Protein AF-A0A945YWK8-F1 (afdb_monomer_lite)

Secondary structure (DSSP, 8-state):
----PBPSSEEEEEEEEE-TTS-EEEEEEEEE-HHHHHHHHHHH--TTS---EEEEE-SS--TT---EEEEE---PPP------

Sequence (84 aa):
MAEKKYVNGIWFTEKTINRNDGSSFTILKASIKSESFAVWLDENTNDRGYVNIDILKSRQANDKGNTHYATLNDYKPKTDNNPF

Radius of gyration: 17.26 Å; chains: 1; bounding box: 37×26×60 Å

pLDDT: mean 89.35, std 13.24, range [43.47, 97.88]

Foldseek 3Di:
DPDWAWQPFKFWAKDWDADPVRDIDIDIDMGGPPVSNVVSLVVQQDPVRDWDKDKAADPDADPVRGGITITTDPDDPPPPPPPD

Structure (mmCIF, N/CA/C/O backbone):
data_AF-A0A945YWK8-F1
#
_entry.id   AF-A0A945YWK8-F1
#
loop_
_atom_site.group_PDB
_atom_site.id
_atom_site.type_symbol
_atom_site.label_atom_id
_atom_site.label_alt_id
_atom_site.label_comp_id
_atom_site.label_asym_id
_atom_site.label_entity_id
_atom_site.label_seq_id
_atom_site.pdbx_PDB_ins_code
_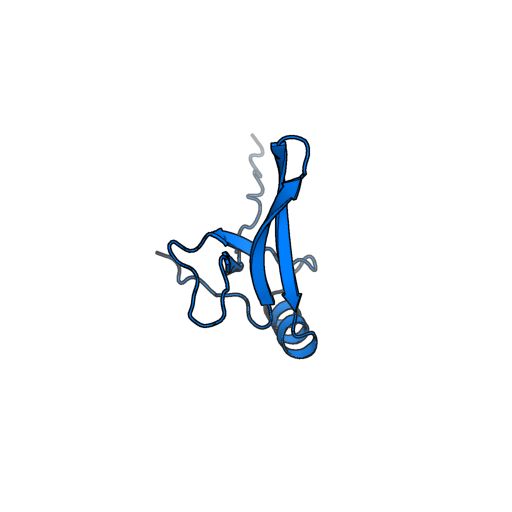atom_site.Cartn_x
_atom_site.Cartn_y
_atom_site.Cartn_z
_atom_site.occupancy
_atom_site.B_iso_or_equiv
_atom_site.auth_seq_id
_atom_site.auth_comp_id
_atom_site.auth_asym_id
_atom_site.auth_atom_id
_atom_site.pdbx_PDB_model_num
ATOM 1 N N . MET A 1 1 ? 2.802 -16.384 16.324 1.00 52.38 1 MET A N 1
ATOM 2 C CA . MET A 1 1 ? 2.982 -15.141 15.544 1.00 52.38 1 MET A CA 1
ATOM 3 C C . MET A 1 1 ? 1.627 -14.470 15.482 1.00 52.38 1 MET A C 1
ATOM 5 O O . MET A 1 1 ? 0.673 -15.183 15.208 1.00 52.38 1 MET A O 1
ATOM 9 N N . ALA A 1 2 ? 1.523 -13.182 15.816 1.00 62.97 2 ALA A N 1
ATOM 10 C CA . ALA A 1 2 ? 0.257 -12.464 15.675 1.00 62.97 2 ALA A CA 1
ATOM 11 C C . ALA A 1 2 ? -0.223 -12.554 14.217 1.00 62.97 2 ALA A C 1
ATOM 13 O O . ALA A 1 2 ? 0.591 -12.492 13.289 1.00 62.97 2 ALA A O 1
ATOM 14 N N . GLU A 1 3 ? -1.519 -12.782 14.030 1.00 79.00 3 GLU A N 1
ATOM 15 C CA . GLU A 1 3 ? -2.132 -12.875 12.711 1.00 79.00 3 GLU A CA 1
ATOM 16 C C . GLU A 1 3 ? -2.015 -11.519 12.006 1.00 79.00 3 GLU A C 1
ATOM 18 O O . GLU A 1 3 ? -2.385 -10.485 12.557 1.00 79.00 3 GLU A O 1
ATOM 23 N N . LYS A 1 4 ? -1.435 -11.501 10.802 1.00 84.06 4 LYS A N 1
ATOM 24 C CA . LYS A 1 4 ? -1.256 -10.256 10.051 1.00 84.06 4 LYS A CA 1
ATOM 25 C C . LYS A 1 4 ? -2.581 -9.857 9.415 1.00 84.06 4 LYS A C 1
ATOM 27 O O . LYS A 1 4 ? -3.034 -10.518 8.483 1.00 84.06 4 LYS A O 1
ATOM 32 N N . LYS A 1 5 ? -3.159 -8.739 9.855 1.00 92.31 5 LYS A N 1
ATOM 33 C CA . LYS A 1 5 ? -4.302 -8.124 9.173 1.00 92.31 5 LYS A CA 1
ATOM 34 C C . LYS A 1 5 ? -3.804 -7.349 7.955 1.00 92.31 5 LYS A C 1
ATOM 36 O O . LYS A 1 5 ? -3.018 -6.415 8.087 1.00 92.31 5 LYS A O 1
ATOM 41 N N . TYR A 1 6 ? -4.228 -7.747 6.760 1.00 93.88 6 TYR A N 1
ATOM 42 C CA . TYR A 1 6 ? -3.881 -7.047 5.521 1.00 93.88 6 TYR A CA 1
ATOM 43 C C . TYR A 1 6 ? -4.777 -5.825 5.308 1.00 93.88 6 TYR A C 1
ATOM 45 O O . TYR A 1 6 ? -5.946 -5.813 5.704 1.00 93.88 6 TYR A O 1
ATOM 53 N N . VAL A 1 7 ? -4.223 -4.799 4.663 1.00 94.56 7 VAL A N 1
ATOM 54 C CA . VAL A 1 7 ? -4.978 -3.601 4.284 1.00 94.56 7 VAL A CA 1
ATOM 55 C C . VAL A 1 7 ? -5.865 -3.914 3.080 1.00 94.56 7 VAL A C 1
ATOM 57 O O . VAL A 1 7 ? -5.398 -4.497 2.100 1.00 94.56 7 VAL A O 1
ATOM 60 N N . ASN A 1 8 ? -7.135 -3.509 3.131 1.00 93.31 8 ASN A N 1
ATOM 61 C CA . ASN A 1 8 ? -8.064 -3.650 2.010 1.00 93.31 8 ASN A CA 1
ATOM 62 C C . ASN A 1 8 ? -8.160 -2.350 1.195 1.00 93.31 8 ASN A C 1
ATOM 64 O O . ASN A 1 8 ? -8.043 -1.256 1.735 1.00 93.31 8 ASN A O 1
ATOM 68 N N . GLY A 1 9 ? -8.407 -2.459 -0.112 1.00 93.94 9 GLY A N 1
ATOM 69 C CA . GLY A 1 9 ? -8.660 -1.301 -0.974 1.00 93.94 9 GLY A CA 1
ATOM 70 C C . GLY A 1 9 ? -7.423 -0.506 -1.399 1.00 93.94 9 GLY A C 1
ATOM 71 O O . GLY A 1 9 ? -7.589 0.567 -1.972 1.00 93.94 9 GLY A O 1
ATOM 72 N N . ILE A 1 10 ? -6.206 -1.007 -1.170 1.00 96.44 10 ILE A N 1
ATOM 73 C CA . ILE A 1 10 ? -4.965 -0.375 -1.633 1.00 96.44 10 ILE A CA 1
ATOM 74 C C . ILE A 1 10 ? -4.060 -1.370 -2.363 1.00 96.44 10 ILE A C 1
ATOM 76 O O . ILE A 1 10 ? -3.935 -2.531 -1.975 1.00 96.44 10 ILE A O 1
ATOM 80 N N . TRP A 1 11 ? -3.413 -0.897 -3.424 1.00 96.62 11 TRP A N 1
ATOM 81 C CA . TRP A 1 11 ? -2.515 -1.674 -4.271 1.00 96.62 11 TRP A CA 1
ATOM 82 C C . TRP A 1 11 ? -1.271 -0.872 -4.606 1.00 96.62 11 TRP A C 1
ATOM 84 O O . TRP A 1 11 ? -1.354 0.328 -4.866 1.00 96.62 11 TRP A O 1
ATOM 94 N N . PHE A 1 12 ? -0.124 -1.544 -4.637 1.00 97.88 12 PHE A N 1
ATOM 95 C CA . PHE A 1 12 ? 1.165 -0.891 -4.802 1.00 97.88 12 PHE A CA 1
ATOM 96 C C . PHE A 1 12 ? 1.954 -1.474 -5.967 1.00 97.88 12 PHE A C 1
ATOM 98 O O . PHE A 1 12 ? 2.158 -2.685 -6.054 1.00 97.88 12 PHE A O 1
ATOM 105 N N . THR A 1 13 ? 2.456 -0.598 -6.833 1.00 97.44 13 THR A N 1
ATOM 106 C CA . THR A 1 13 ? 3.329 -0.964 -7.953 1.00 97.44 13 THR A CA 1
ATOM 107 C C . THR A 1 13 ? 4.581 -0.102 -7.936 1.00 97.44 13 THR A C 1
ATOM 109 O O . THR A 1 13 ? 4.519 1.119 -8.064 1.00 97.44 13 THR A O 1
ATOM 112 N N . GLU A 1 14 ? 5.732 -0.744 -7.806 1.00 97.06 14 GLU A N 1
ATOM 113 C CA . GLU A 1 14 ? 7.041 -0.105 -7.908 1.00 97.06 14 GLU A CA 1
ATOM 114 C C . GLU A 1 14 ? 7.466 -0.046 -9.374 1.00 97.06 14 GLU A C 1
ATOM 116 O O . GLU A 1 14 ? 7.419 -1.050 -10.083 1.00 97.06 14 GLU A O 1
ATOM 121 N N . LYS A 1 15 ? 7.880 1.135 -9.832 1.00 95.25 15 LYS A N 1
ATOM 122 C CA . LYS A 1 15 ? 8.419 1.336 -11.175 1.00 95.25 15 LYS A CA 1
ATOM 123 C C . LYS A 1 15 ? 9.704 2.144 -11.099 1.00 95.25 15 LYS A C 1
ATOM 125 O O . LYS A 1 15 ? 9.689 3.285 -10.641 1.00 95.25 15 LYS A O 1
ATOM 130 N N . THR A 1 16 ? 10.785 1.582 -11.621 1.00 95.81 16 THR A N 1
ATOM 131 C CA . THR A 1 16 ? 12.025 2.320 -11.867 1.00 95.81 16 THR A CA 1
ATOM 132 C C . THR A 1 16 ? 11.951 3.006 -13.226 1.00 95.81 16 THR A C 1
ATOM 134 O O . THR A 1 16 ? 11.522 2.414 -14.219 1.00 95.81 16 THR A O 1
ATOM 137 N N . ILE A 1 17 ? 12.332 4.278 -13.260 1.00 95.56 17 ILE A N 1
ATOM 138 C CA . ILE A 1 17 ? 12.409 5.098 -14.463 1.00 95.56 17 ILE A CA 1
ATOM 139 C C . ILE A 1 17 ? 13.875 5.455 -14.672 1.00 95.56 17 ILE A C 1
ATOM 141 O O . ILE A 1 17 ? 14.485 6.115 -13.831 1.00 95.56 17 ILE A O 1
ATOM 145 N N . ASN A 1 18 ? 14.417 5.019 -15.805 1.00 96.25 18 ASN A N 1
ATOM 146 C CA . ASN A 1 18 ? 15.768 5.354 -16.235 1.00 96.25 18 ASN A CA 1
ATOM 147 C C . ASN A 1 18 ? 15.725 6.637 -17.069 1.00 96.25 18 ASN A C 1
ATOM 149 O O . ASN A 1 18 ? 14.822 6.818 -17.889 1.00 96.25 18 ASN A O 1
ATOM 153 N N . ARG A 1 19 ? 16.689 7.524 -16.850 1.00 93.25 1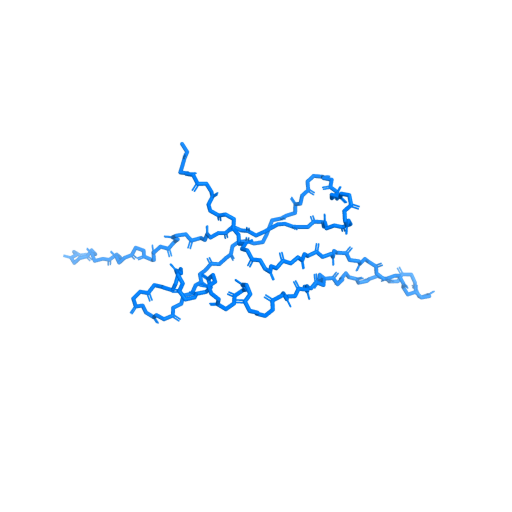9 ARG A N 1
ATOM 154 C CA . ARG A 1 19 ? 16.888 8.749 -17.622 1.00 93.25 19 ARG A CA 1
ATOM 155 C C . ARG A 1 19 ? 17.977 8.534 -18.671 1.00 93.25 19 ARG A C 1
ATOM 157 O O . ARG A 1 19 ? 18.825 7.654 -18.542 1.00 93.25 19 ARG A O 1
ATOM 164 N N . ASN A 1 20 ? 17.966 9.379 -19.699 1.00 93.25 20 ASN A N 1
ATOM 165 C CA . ASN A 1 20 ? 18.935 9.316 -20.799 1.00 93.25 20 ASN A CA 1
ATOM 166 C C . ASN A 1 20 ? 20.382 9.592 -20.346 1.00 93.25 20 ASN A C 1
ATOM 168 O O . ASN A 1 20 ? 21.314 9.216 -21.045 1.00 93.25 20 ASN A O 1
ATOM 172 N N . ASP A 1 21 ? 20.570 10.225 -19.185 1.00 94.12 21 ASP A N 1
ATOM 173 C CA . ASP A 1 21 ? 21.874 10.510 -18.572 1.00 94.12 21 ASP A CA 1
ATOM 174 C C . ASP A 1 21 ? 22.451 9.328 -17.765 1.00 94.12 21 ASP A C 1
ATOM 176 O O . ASP A 1 21 ? 23.479 9.468 -17.107 1.00 94.12 21 ASP A O 1
ATOM 180 N N . GLY A 1 22 ? 21.789 8.166 -17.788 1.00 91.25 22 GLY A N 1
ATOM 181 C CA . GLY A 1 22 ? 22.192 6.978 -17.034 1.00 91.25 22 GLY A CA 1
ATOM 182 C C . GLY A 1 22 ? 21.754 6.980 -15.567 1.00 91.25 22 GLY A C 1
ATOM 183 O O . GLY A 1 22 ? 21.925 5.970 -14.886 1.00 91.25 22 GLY A O 1
ATOM 184 N N . SER A 1 23 ? 21.146 8.062 -15.067 1.00 95.06 23 SER A N 1
ATOM 185 C CA . SER A 1 23 ? 20.532 8.076 -13.739 1.00 95.06 23 SER A CA 1
ATOM 186 C C . SER A 1 23 ? 19.186 7.346 -13.739 1.00 95.06 23 SER A C 1
ATOM 188 O O . SER A 1 23 ? 18.520 7.203 -14.767 1.00 95.06 23 SER A O 1
ATOM 190 N N . SER A 1 24 ? 18.744 6.887 -12.569 1.00 95.06 24 SER A N 1
ATOM 191 C CA . SER A 1 24 ? 17.407 6.320 -12.401 1.00 95.06 24 SER A CA 1
ATOM 192 C C . SER A 1 24 ? 16.764 6.801 -11.109 1.00 95.06 24 SER A C 1
ATOM 194 O O . SER A 1 24 ? 17.438 7.241 -10.177 1.00 95.06 24 SER A O 1
ATOM 196 N N . PHE A 1 25 ? 15.438 6.750 -11.067 1.00 95.31 25 PHE A N 1
ATOM 197 C CA . PHE A 1 25 ? 14.677 6.950 -9.842 1.00 95.31 25 PHE A CA 1
ATOM 198 C C . PHE A 1 25 ? 13.511 5.970 -9.785 1.00 95.31 25 PHE A C 1
ATOM 200 O O . PHE A 1 25 ? 13.007 5.512 -10.813 1.00 95.31 25 PHE A O 1
ATOM 207 N N . THR A 1 26 ? 13.076 5.648 -8.573 1.00 96.06 26 THR A N 1
ATOM 208 C CA . THR A 1 26 ? 12.004 4.682 -8.337 1.00 96.06 26 THR A CA 1
ATOM 209 C C . THR A 1 26 ? 10.762 5.394 -7.826 1.00 96.06 26 THR A C 1
ATOM 211 O O . THR A 1 26 ? 10.842 6.248 -6.946 1.00 96.06 26 THR A O 1
ATOM 214 N N . ILE A 1 27 ? 9.607 5.031 -8.380 1.00 96.25 27 ILE A N 1
ATOM 215 C CA . ILE A 1 27 ? 8.292 5.478 -7.926 1.00 96.25 27 ILE A CA 1
ATOM 216 C C . ILE A 1 27 ? 7.559 4.277 -7.336 1.00 96.25 27 ILE A C 1
ATOM 218 O O . ILE A 1 27 ? 7.338 3.289 -8.038 1.00 96.25 27 ILE A O 1
ATOM 222 N N . LEU A 1 28 ? 7.110 4.393 -6.087 1.00 97.00 28 LEU A N 1
ATOM 223 C CA . LEU A 1 28 ? 6.090 3.509 -5.536 1.00 97.00 28 LEU A CA 1
ATOM 224 C C . LEU A 1 28 ? 4.715 4.125 -5.801 1.00 97.00 28 LEU A C 1
ATOM 226 O O . LEU A 1 28 ? 4.334 5.121 -5.193 1.00 97.00 28 LEU A O 1
ATOM 230 N N . LYS A 1 29 ? 3.981 3.556 -6.752 1.00 96.88 29 LYS A N 1
ATOM 231 C CA . LYS A 1 29 ? 2.622 3.985 -7.078 1.00 96.88 29 LYS A CA 1
ATOM 232 C C . LYS A 1 29 ? 1.640 3.310 -6.136 1.00 96.88 29 LYS A C 1
ATOM 234 O O . LYS A 1 29 ? 1.741 2.101 -5.945 1.00 96.88 29 LYS A O 1
ATOM 239 N N . ALA A 1 30 ? 0.674 4.068 -5.631 1.00 96.88 30 ALA A N 1
ATOM 240 C CA . ALA A 1 30 ? -0.454 3.548 -4.875 1.00 96.88 30 ALA A CA 1
ATOM 241 C C . ALA A 1 30 ? -1.752 3.777 -5.657 1.00 96.88 30 ALA A C 1
ATOM 243 O O . ALA A 1 30 ? -2.034 4.889 -6.101 1.00 96.88 30 ALA A O 1
ATOM 244 N N . SER A 1 31 ? -2.542 2.723 -5.821 1.00 97.12 31 SER A N 1
ATOM 245 C CA . SER A 1 31 ? -3.919 2.800 -6.299 1.00 97.12 31 SER A CA 1
ATOM 246 C C . SER A 1 31 ? -4.842 2.499 -5.135 1.00 97.12 31 SER A C 1
ATOM 248 O O . SER A 1 31 ? -4.685 1.476 -4.474 1.00 97.12 31 SER A O 1
ATOM 250 N N . ILE A 1 32 ? -5.791 3.395 -4.882 1.00 97.25 32 ILE A N 1
ATOM 251 C CA . ILE A 1 32 ? -6.692 3.316 -3.736 1.00 97.25 32 ILE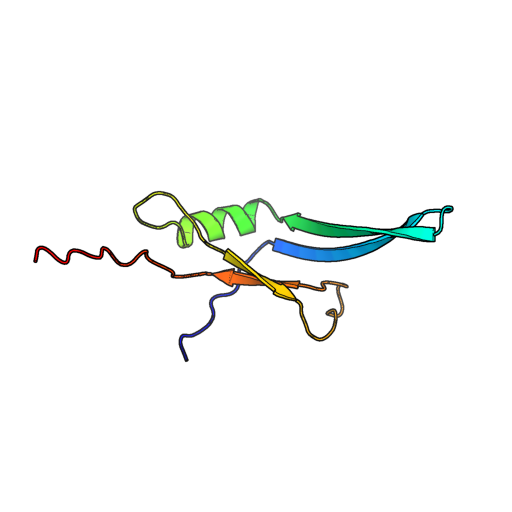 A CA 1
ATOM 252 C C . ILE A 1 32 ? -8.119 3.218 -4.264 1.00 97.25 32 ILE A C 1
ATOM 254 O O . ILE A 1 32 ? -8.588 4.105 -4.976 1.00 97.25 32 ILE A O 1
ATOM 258 N N . LYS A 1 33 ? -8.820 2.142 -3.906 1.00 97.50 33 LYS A N 1
ATOM 259 C CA . LYS A 1 33 ? -10.271 2.045 -4.056 1.00 97.50 33 LYS A CA 1
ATOM 260 C C . LYS A 1 33 ? -10.893 2.738 -2.851 1.00 97.50 33 LYS A C 1
ATOM 262 O O . LYS A 1 33 ? -11.010 2.140 -1.784 1.00 97.50 33 LYS A O 1
ATOM 267 N N . SER A 1 34 ? -11.238 4.007 -3.049 1.00 96.19 34 SER A N 1
ATOM 268 C CA . SER A 1 34 ? -11.635 4.963 -2.009 1.00 96.19 34 SER A CA 1
ATOM 269 C C . SER A 1 34 ? -12.636 4.399 -1.005 1.00 96.19 34 SER A C 1
ATOM 271 O O . SER A 1 34 ? -12.354 4.420 0.184 1.00 96.19 34 SER A O 1
ATOM 273 N N . GLU A 1 35 ? -13.756 3.842 -1.467 1.00 96.31 35 GLU A N 1
ATOM 274 C CA . GLU A 1 35 ? -14.808 3.306 -0.590 1.00 96.31 35 GLU A CA 1
ATOM 275 C C . GLU A 1 35 ? -14.296 2.174 0.307 1.00 96.31 35 GLU A C 1
ATOM 277 O O . GLU A 1 35 ? -14.466 2.204 1.521 1.00 96.31 35 GLU A O 1
ATOM 282 N N . SER A 1 36 ? -13.618 1.184 -0.282 1.00 96.31 36 SER A N 1
ATOM 283 C CA . SER A 1 36 ? -13.101 0.034 0.466 1.00 96.31 36 SER A CA 1
ATOM 284 C C . SER A 1 36 ? -11.992 0.432 1.435 1.00 96.31 36 SER A C 1
ATOM 286 O O . SER A 1 36 ? -11.903 -0.130 2.523 1.00 96.31 36 SER A O 1
ATOM 288 N N . PHE A 1 37 ? -11.158 1.398 1.049 1.00 97.12 37 PHE A N 1
ATOM 289 C CA . PHE A 1 37 ? -10.098 1.895 1.914 1.00 97.12 37 PHE A CA 1
ATOM 290 C C . PHE A 1 37 ? -10.654 2.752 3.057 1.00 97.12 37 PHE A C 1
ATOM 292 O O . PHE A 1 37 ? -10.201 2.601 4.182 1.00 97.12 37 PHE A O 1
ATOM 299 N N . ALA A 1 38 ? -11.671 3.584 2.811 1.00 96.38 38 ALA A N 1
ATOM 300 C CA . ALA A 1 38 ? -12.319 4.392 3.844 1.00 96.38 38 ALA A CA 1
ATOM 301 C C . ALA A 1 38 ? -12.991 3.527 4.920 1.00 96.38 38 ALA A C 1
ATOM 303 O O . ALA A 1 38 ? -12.767 3.762 6.103 1.00 96.38 38 ALA A O 1
ATOM 304 N N . VAL A 1 39 ? -13.737 2.489 4.519 1.00 97.06 39 VAL A N 1
ATOM 305 C CA . VAL A 1 39 ? -14.323 1.518 5.463 1.00 97.06 39 VAL A CA 1
ATOM 306 C C . VAL A 1 39 ? -13.230 0.831 6.280 1.00 97.06 39 VAL A C 1
ATOM 308 O O . VAL A 1 39 ? -13.323 0.750 7.499 1.00 97.06 39 VAL A O 1
ATOM 311 N N . TRP A 1 40 ? -12.150 0.391 5.628 1.00 96.19 40 TRP A N 1
ATOM 312 C CA . TRP A 1 40 ? -11.043 -0.245 6.338 1.00 96.19 40 TRP A CA 1
ATOM 313 C C . TRP A 1 40 ? -10.347 0.720 7.310 1.00 96.19 40 TRP A C 1
ATOM 315 O O . TRP A 1 40 ? -9.956 0.306 8.395 1.00 96.19 40 TRP A O 1
ATOM 325 N N . LEU A 1 41 ? -10.191 1.999 6.961 1.00 95.31 41 LEU A N 1
ATOM 326 C CA . LEU A 1 41 ? -9.635 2.993 7.881 1.00 95.31 41 LEU A CA 1
ATOM 327 C C . LEU A 1 41 ? -10.524 3.162 9.117 1.00 95.31 41 LEU A C 1
ATOM 329 O O . LEU A 1 41 ? -9.999 3.116 10.225 1.00 95.31 41 LEU A O 1
ATOM 333 N N . ASP A 1 42 ? -11.838 3.299 8.941 1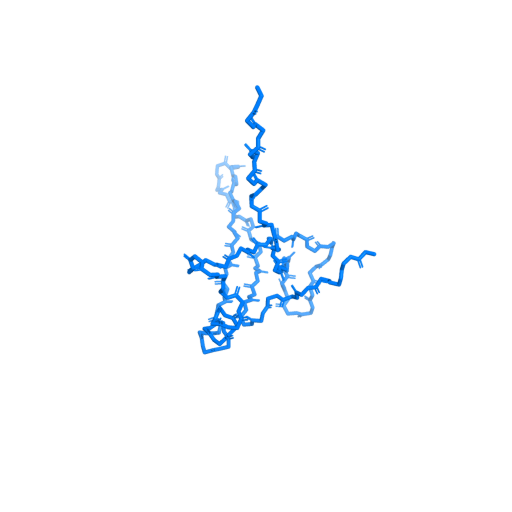.00 95.31 42 ASP A N 1
ATOM 334 C CA . ASP A 1 42 ? -12.796 3.451 10.046 1.00 95.31 42 ASP A CA 1
ATOM 335 C C . ASP A 1 42 ? -12.732 2.257 11.016 1.00 95.31 42 ASP A C 1
ATOM 337 O O . ASP A 1 42 ? -12.534 2.428 12.216 1.00 95.31 42 ASP A O 1
ATOM 341 N N . GLU A 1 43 ? -12.729 1.032 10.481 1.00 95.00 43 GLU A N 1
ATOM 342 C CA . GLU A 1 43 ? -12.645 -0.211 11.264 1.00 95.00 43 GLU A CA 1
ATOM 343 C C . GLU A 1 43 ? -11.328 -0.401 12.040 1.00 95.00 43 GLU A C 1
ATOM 345 O O . GLU A 1 43 ? -11.256 -1.246 12.935 1.00 95.00 43 GLU A O 1
ATOM 350 N N . ASN A 1 44 ? -10.256 0.298 11.658 1.00 94.19 44 ASN A N 1
ATOM 351 C CA . ASN A 1 44 ? -8.910 0.099 12.212 1.00 94.19 44 ASN A CA 1
ATOM 352 C C . ASN A 1 44 ? -8.330 1.362 12.856 1.00 94.19 44 ASN A C 1
ATOM 354 O O . ASN A 1 44 ? -7.166 1.368 13.266 1.00 94.19 44 ASN A O 1
ATOM 358 N N . THR A 1 45 ? -9.119 2.432 12.936 1.00 93.44 45 THR A N 1
ATOM 359 C CA . THR A 1 45 ? -8.721 3.673 13.592 1.00 93.44 45 THR A CA 1
ATOM 360 C C . THR A 1 45 ? -8.619 3.441 15.093 1.00 93.44 45 THR A C 1
ATOM 362 O O . THR A 1 45 ? -9.538 2.940 15.732 1.00 93.44 45 THR A O 1
ATOM 365 N N . ASN A 1 46 ? -7.468 3.782 15.667 1.00 89.88 46 ASN A N 1
ATOM 366 C CA . ASN A 1 46 ? -7.265 3.693 17.108 1.00 89.88 46 ASN A CA 1
ATOM 367 C C . ASN A 1 46 ? -7.959 4.846 17.854 1.00 89.88 46 ASN A C 1
ATOM 369 O O . ASN A 1 46 ? -8.381 5.832 17.254 1.00 89.88 46 ASN A O 1
ATOM 373 N N . ASP A 1 47 ? -7.969 4.780 19.186 1.00 89.81 47 ASP A N 1
ATOM 374 C CA . ASP A 1 47 ? -8.599 5.786 20.060 1.00 89.81 47 ASP A CA 1
ATOM 375 C C . ASP A 1 47 ? -8.048 7.218 19.887 1.00 89.81 47 ASP A C 1
ATOM 377 O O . ASP A 1 47 ? -8.627 8.182 20.382 1.00 89.81 47 ASP A O 1
ATOM 381 N N . ARG A 1 48 ? -6.906 7.376 19.204 1.00 89.38 48 ARG A N 1
ATOM 382 C CA . ARG A 1 48 ? -6.268 8.666 18.907 1.00 89.38 48 ARG A CA 1
ATOM 383 C C . ARG A 1 48 ? -6.575 9.176 17.495 1.00 89.38 48 ARG A C 1
ATOM 385 O O . ARG A 1 48 ? -6.030 10.209 17.116 1.00 89.38 48 ARG A O 1
ATOM 392 N N . GLY A 1 49 ? -7.399 8.471 16.720 1.00 90.56 49 GLY A N 1
ATOM 393 C CA . GLY A 1 49 ? -7.756 8.855 15.355 1.00 90.56 49 GLY A CA 1
ATOM 394 C C . GLY A 1 49 ? -6.720 8.473 14.291 1.00 90.56 49 GLY A C 1
ATOM 395 O O . GLY A 1 49 ? -6.732 9.052 13.209 1.00 90.56 49 GLY A O 1
ATOM 396 N N . TYR A 1 50 ? -5.806 7.537 14.580 1.00 91.62 50 TYR A N 1
ATOM 397 C CA . TYR A 1 50 ? -4.762 7.114 13.639 1.00 91.62 50 TYR A CA 1
ATOM 398 C C . TYR A 1 50 ? -4.908 5.654 13.213 1.00 91.62 50 TYR A C 1
ATOM 400 O O . TYR A 1 50 ? -5.321 4.800 13.996 1.00 91.62 50 TYR A O 1
ATOM 408 N N . VAL A 1 51 ? -4.446 5.366 11.996 1.00 93.19 51 VAL A N 1
ATOM 409 C CA . VAL A 1 51 ? -4.224 4.012 11.483 1.00 93.19 51 VAL A CA 1
ATOM 410 C C . VAL A 1 51 ? -2.769 3.900 11.052 1.00 93.19 51 VAL A C 1
ATOM 412 O O . VAL A 1 51 ? -2.292 4.713 10.262 1.00 93.19 51 VAL A O 1
ATOM 415 N N . ASN A 1 52 ? -2.064 2.890 11.554 1.00 93.06 52 ASN A N 1
ATOM 416 C CA . ASN A 1 52 ? -0.677 2.632 11.182 1.00 93.06 52 ASN A CA 1
ATOM 417 C C . ASN A 1 52 ? -0.625 1.448 10.213 1.00 93.06 52 ASN A C 1
ATOM 419 O O . ASN A 1 52 ? -1.227 0.404 10.468 1.00 93.06 52 ASN A O 1
ATOM 423 N N . ILE A 1 53 ? 0.107 1.599 9.111 1.00 95.00 53 ILE A N 1
ATOM 424 C CA . ILE A 1 53 ? 0.279 0.552 8.100 1.00 95.00 53 ILE A CA 1
ATOM 425 C C . ILE A 1 53 ? 1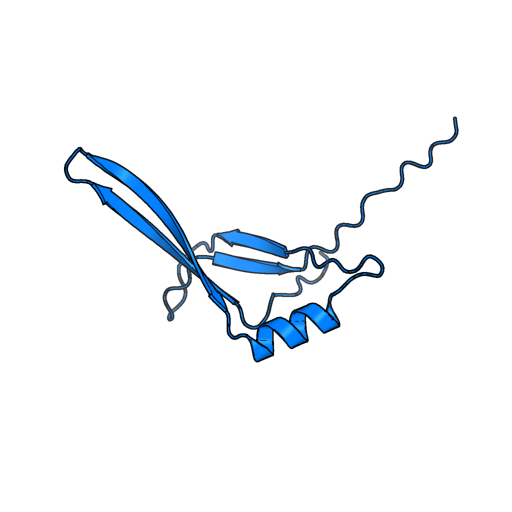.760 0.349 7.789 1.00 95.00 53 ILE A C 1
ATOM 427 O O . ILE A 1 53 ? 2.499 1.314 7.606 1.00 95.00 53 ILE A O 1
ATOM 431 N N . ASP A 1 54 ? 2.171 -0.908 7.668 1.00 95.69 54 ASP A N 1
ATOM 432 C CA . ASP A 1 54 ? 3.479 -1.274 7.131 1.00 95.69 54 ASP A CA 1
ATOM 433 C C . ASP A 1 54 ? 3.323 -1.630 5.655 1.00 95.69 54 ASP A C 1
ATOM 435 O O . ASP A 1 54 ? 2.455 -2.429 5.308 1.00 95.69 54 ASP A O 1
ATOM 439 N N . ILE A 1 55 ? 4.173 -1.078 4.786 1.00 96.50 55 ILE A N 1
ATOM 440 C CA . ILE A 1 55 ? 4.233 -1.435 3.362 1.00 96.50 55 ILE A CA 1
ATOM 441 C C . ILE A 1 55 ? 5.466 -2.308 3.145 1.00 96.50 55 ILE A C 1
ATOM 443 O O . ILE A 1 55 ? 6.593 -1.881 3.384 1.00 96.50 55 ILE A O 1
ATOM 447 N N . LEU A 1 56 ? 5.258 -3.536 2.676 1.00 96.06 56 LEU A N 1
ATOM 448 C CA . LEU A 1 56 ? 6.309 -4.533 2.512 1.00 96.06 56 LEU A CA 1
ATOM 449 C C . LEU A 1 56 ? 6.448 -4.947 1.051 1.00 96.06 56 LEU A C 1
ATOM 451 O O . LEU A 1 56 ? 5.459 -5.148 0.343 1.00 96.06 56 LEU A O 1
ATOM 455 N N . LYS A 1 57 ? 7.694 -5.122 0.608 1.00 96.38 57 LYS A N 1
ATOM 456 C CA . LYS A 1 57 ? 8.000 -5.619 -0.733 1.00 96.38 57 LYS A CA 1
ATOM 457 C C . LYS A 1 57 ? 7.704 -7.112 -0.825 1.00 96.38 57 LYS A C 1
ATOM 459 O O . LYS A 1 57 ? 8.167 -7.908 -0.007 1.00 96.38 57 LYS A O 1
ATOM 464 N N . SER A 1 58 ? 6.944 -7.494 -1.843 1.00 94.62 58 SER A N 1
ATOM 465 C CA . SER A 1 58 ? 6.693 -8.896 -2.168 1.00 94.62 58 SER A CA 1
ATOM 466 C C . SER A 1 58 ? 7.942 -9.516 -2.789 1.00 94.62 58 SER A C 1
ATOM 468 O O . SER A 1 58 ? 8.687 -8.848 -3.505 1.00 94.62 58 SER A O 1
ATOM 470 N N . ARG A 1 59 ? 8.157 -10.818 -2.567 1.00 94.62 59 ARG A N 1
ATOM 471 C CA . ARG A 1 59 ? 9.252 -11.552 -3.231 1.00 94.62 59 ARG A CA 1
ATOM 472 C C . ARG A 1 59 ? 9.090 -11.578 -4.750 1.00 94.62 59 ARG A C 1
ATOM 474 O O . ARG A 1 59 ? 10.077 -11.519 -5.472 1.00 94.62 59 ARG A O 1
ATOM 481 N N . GLN A 1 60 ? 7.850 -11.684 -5.213 1.00 93.69 60 GLN A N 1
ATOM 482 C CA . GLN A 1 60 ? 7.470 -11.644 -6.618 1.00 93.69 60 GLN A CA 1
ATOM 483 C C . GLN A 1 60 ? 6.223 -10.776 -6.760 1.00 93.69 60 GLN A C 1
ATOM 485 O O . GLN A 1 60 ? 5.418 -10.694 -5.828 1.00 93.69 60 GLN A O 1
ATOM 490 N N . ALA A 1 61 ? 6.083 -10.114 -7.908 1.00 94.31 61 ALA A N 1
ATOM 491 C CA . ALA A 1 61 ? 4.856 -9.401 -8.221 1.00 94.31 61 ALA A CA 1
ATOM 492 C C . ALA A 1 61 ? 3.706 -10.401 -8.395 1.00 94.31 61 ALA A C 1
ATOM 494 O O . ALA A 1 61 ? 3.923 -11.505 -8.891 1.00 94.31 61 ALA A O 1
ATOM 495 N N . ASN A 1 62 ? 2.494 -10.023 -7.991 1.00 92.19 62 ASN A N 1
ATOM 496 C CA . ASN A 1 62 ? 1.322 -10.862 -8.242 1.00 92.19 62 ASN A CA 1
ATOM 497 C C . ASN A 1 62 ? 0.837 -10.748 -9.699 1.00 92.19 62 ASN A C 1
ATOM 499 O O . ASN A 1 62 ? 1.300 -9.889 -10.447 1.00 92.19 62 ASN A O 1
ATOM 503 N N . ASP A 1 63 ? -0.157 -11.555 -10.074 1.00 92.94 63 ASP A N 1
ATOM 504 C CA . ASP A 1 63 ? -0.729 -11.594 -11.435 1.00 92.94 63 ASP A CA 1
ATOM 505 C C . ASP A 1 63 ? -1.282 -10.243 -11.919 1.00 92.94 63 ASP A C 1
ATOM 507 O O . ASP A 1 63 ? -1.451 -10.009 -13.112 1.00 92.94 63 ASP A O 1
ATOM 511 N N . LYS A 1 64 ? -1.562 -9.327 -10.985 1.00 91.56 64 LYS A N 1
ATOM 512 C CA . LYS A 1 64 ? -2.045 -7.967 -11.254 1.00 91.56 64 LYS A CA 1
ATOM 513 C C . LYS A 1 64 ? -0.912 -6.930 -11.284 1.00 91.56 64 LYS A C 1
ATOM 515 O O . LYS A 1 64 ? -1.190 -5.736 -11.327 1.00 91.56 64 LYS A O 1
ATOM 520 N N . GLY A 1 65 ? 0.349 -7.363 -11.222 1.00 93.12 65 GLY A N 1
ATOM 521 C CA . GLY A 1 65 ? 1.539 -6.510 -11.261 1.00 93.12 65 GLY A CA 1
ATOM 522 C C . GLY A 1 65 ? 1.888 -5.814 -9.943 1.00 93.12 65 GLY A C 1
ATOM 523 O O . GLY A 1 65 ? 2.784 -4.972 -9.924 1.00 93.12 65 GLY A O 1
ATOM 524 N N . ASN A 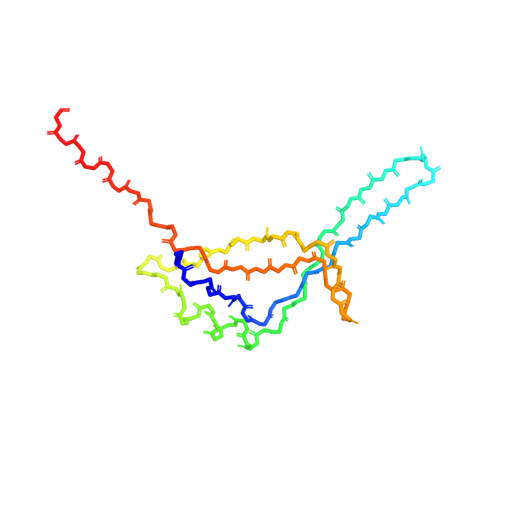1 66 ? 1.221 -6.146 -8.833 1.00 95.75 66 ASN A N 1
ATOM 525 C CA . ASN A 1 66 ? 1.498 -5.494 -7.553 1.00 95.75 66 ASN A CA 1
ATOM 526 C C . ASN A 1 66 ? 2.794 -6.014 -6.957 1.00 95.75 66 ASN A C 1
ATOM 528 O O . ASN A 1 66 ? 2.969 -7.223 -6.809 1.00 95.75 66 ASN A O 1
ATOM 532 N N . THR A 1 67 ? 3.674 -5.097 -6.572 1.00 97.44 67 THR A N 1
ATOM 533 C CA . THR A 1 67 ? 5.015 -5.424 -6.076 1.00 97.44 67 THR A CA 1
ATOM 534 C C . THR A 1 67 ? 5.129 -5.309 -4.562 1.00 97.44 67 THR A C 1
ATOM 536 O O . THR A 1 67 ? 6.059 -5.865 -3.985 1.00 97.44 67 THR A O 1
ATOM 539 N N . HIS A 1 68 ? 4.186 -4.632 -3.904 1.00 97.69 68 HIS A N 1
ATOM 540 C CA . HIS A 1 68 ? 4.135 -4.501 -2.448 1.00 97.69 68 HIS A CA 1
ATOM 541 C C . HIS A 1 68 ? 2.743 -4.854 -1.918 1.00 97.69 68 HIS A C 1
ATOM 543 O O . HIS A 1 68 ? 1.750 -4.795 -2.645 1.00 97.69 68 HIS A O 1
ATOM 549 N N . TYR A 1 69 ? 2.686 -5.206 -0.639 1.00 95.69 69 TYR A N 1
ATOM 550 C CA . TYR A 1 69 ? 1.458 -5.383 0.129 1.00 95.69 69 TYR A CA 1
ATOM 551 C C . TYR A 1 69 ? 1.540 -4.551 1.405 1.00 95.69 69 TYR A C 1
ATOM 553 O O . TYR A 1 69 ? 2.634 -4.176 1.827 1.00 95.69 69 TYR A O 1
ATOM 561 N N . ALA A 1 70 ? 0.394 -4.268 2.020 1.00 96.38 70 ALA A N 1
ATOM 562 C CA . ALA A 1 70 ? 0.357 -3.564 3.292 1.00 96.38 70 ALA A CA 1
ATOM 563 C C . ALA A 1 70 ? -0.351 -4.370 4.377 1.00 96.38 70 ALA A C 1
ATOM 565 O O . ALA A 1 70 ? -1.300 -5.112 4.102 1.00 96.38 70 ALA A O 1
ATOM 566 N N . THR A 1 71 ? 0.116 -4.208 5.610 1.00 96.06 71 THR A N 1
ATOM 567 C CA . THR A 1 71 ? -0.460 -4.827 6.808 1.00 96.06 71 THR A CA 1
ATOM 568 C C . THR A 1 71 ? -0.729 -3.781 7.878 1.00 96.06 71 THR A C 1
ATOM 570 O O . THR A 1 71 ? 0.019 -2.811 7.984 1.00 96.06 71 THR A O 1
ATOM 573 N N . LEU A 1 72 ? -1.778 -3.988 8.675 1.00 95.06 72 LEU A N 1
ATOM 574 C CA . LEU A 1 72 ? -2.025 -3.210 9.882 1.00 95.06 72 LEU A CA 1
ATOM 575 C C . LEU A 1 72 ? -0.827 -3.348 10.819 1.00 95.06 72 LEU A C 1
ATOM 577 O O . LEU A 1 72 ? -0.325 -4.453 11.041 1.00 95.06 72 LEU A O 1
ATOM 581 N N . ASN A 1 73 ? -0.391 -2.219 11.358 1.00 92.50 73 ASN A N 1
ATOM 582 C CA . ASN A 1 73 ? 0.634 -2.167 12.375 1.00 92.50 73 ASN A CA 1
ATOM 583 C C . ASN A 1 73 ? -0.012 -1.780 13.712 1.00 92.50 73 ASN A C 1
ATOM 585 O O . ASN A 1 73 ? -0.288 -0.611 13.973 1.00 92.50 73 ASN A O 1
ATOM 589 N N . ASP A 1 74 ? -0.218 -2.768 14.582 1.00 82.94 74 ASP A N 1
ATOM 590 C CA . ASP A 1 74 ? -0.802 -2.574 15.916 1.00 82.94 74 ASP A CA 1
ATOM 591 C C . ASP A 1 74 ? 0.171 -1.936 16.922 1.00 82.94 74 ASP A C 1
ATOM 593 O O . ASP A 1 74 ? -0.049 -1.994 18.136 1.00 82.94 74 ASP A O 1
ATOM 597 N N . TYR A 1 75 ? 1.272 -1.340 16.453 1.00 79.19 75 TYR A N 1
ATOM 598 C CA . TYR A 1 75 ? 2.212 -0.646 17.315 1.00 79.19 75 TYR A CA 1
ATOM 599 C C . TYR A 1 75 ? 1.495 0.435 18.126 1.00 79.19 75 TYR A C 1
ATOM 601 O O . TYR A 1 75 ? 1.042 1.463 17.613 1.00 79.19 75 TYR A O 1
ATOM 609 N N . LYS A 1 76 ? 1.450 0.199 19.435 1.00 69.88 76 LYS A N 1
ATOM 610 C CA . LYS A 1 76 ? 1.129 1.195 20.445 1.00 69.88 76 LYS A CA 1
ATOM 611 C C . LYS A 1 76 ? 2.458 1.640 21.050 1.00 69.88 76 LYS A C 1
ATOM 613 O O . LYS A 1 76 ? 3.211 0.771 21.501 1.00 69.88 76 LYS A O 1
ATOM 618 N N . PRO A 1 77 ? 2.783 2.947 21.057 1.00 69.62 77 PRO A N 1
ATOM 619 C CA . PRO A 1 77 ? 3.963 3.413 21.765 1.00 69.62 77 PRO A CA 1
ATOM 620 C C . PRO A 1 77 ? 3.869 2.924 23.206 1.00 69.62 77 PRO A C 1
ATOM 622 O O . PRO A 1 77 ? 2.835 3.094 23.855 1.00 69.62 77 PRO A O 1
ATOM 625 N N . LYS A 1 78 ? 4.928 2.273 23.689 1.00 67.44 78 LYS A N 1
ATOM 626 C CA . LYS A 1 78 ? 5.021 1.959 25.108 1.00 67.44 78 LYS A CA 1
ATOM 627 C C . LYS A 1 78 ? 5.080 3.293 25.831 1.00 67.44 78 LYS A C 1
ATOM 629 O O . LYS A 1 78 ? 5.991 4.085 25.599 1.00 67.44 78 LYS A O 1
ATOM 634 N N . THR A 1 79 ? 4.089 3.567 26.663 1.00 61.53 79 THR A N 1
ATOM 635 C CA . THR A 1 79 ? 4.247 4.560 27.712 1.00 61.53 79 THR A CA 1
ATOM 636 C C . THR A 1 79 ? 5.322 3.992 28.627 1.00 61.53 79 THR A C 1
ATOM 638 O O . THR A 1 79 ? 5.031 3.119 29.441 1.00 61.53 79 THR A O 1
ATOM 641 N N . ASP A 1 80 ? 6.571 4.432 28.470 1.00 55.19 80 ASP A N 1
ATOM 642 C CA . ASP A 1 80 ? 7.575 4.294 29.525 1.00 55.19 80 ASP A CA 1
ATOM 643 C C . ASP A 1 80 ? 7.145 5.217 30.671 1.00 55.19 80 ASP A C 1
ATOM 645 O O . ASP A 1 80 ? 7.712 6.274 30.928 1.00 55.19 80 ASP A O 1
ATOM 649 N N . ASN A 1 81 ? 6.080 4.816 31.362 1.00 52.62 81 ASN A N 1
ATOM 650 C CA . ASN A 1 81 ? 5.821 5.247 32.719 1.00 52.62 81 ASN A CA 1
ATOM 651 C C . ASN A 1 81 ? 6.789 4.452 33.595 1.00 52.62 81 ASN A C 1
ATOM 653 O O . ASN A 1 81 ? 6.387 3.498 34.258 1.00 52.62 81 ASN A O 1
ATOM 657 N N . ASN A 1 82 ? 8.067 4.826 33.569 1.00 46.16 82 ASN A N 1
ATOM 658 C CA . ASN A 1 82 ? 8.984 4.484 34.643 1.00 46.16 82 ASN A CA 1
ATOM 659 C C . ASN A 1 82 ? 9.129 5.721 35.541 1.00 46.16 82 ASN A C 1
ATOM 661 O O . ASN A 1 82 ? 9.986 6.561 35.277 1.00 46.16 82 ASN A O 1
ATOM 665 N N . PRO A 1 83 ? 8.262 5.897 36.557 1.00 51.25 83 PRO A N 1
ATOM 666 C CA . PRO A 1 83 ? 8.458 6.904 37.585 1.00 51.25 83 PRO A CA 1
ATOM 667 C C . PRO A 1 83 ? 9.450 6.357 38.621 1.00 51.25 83 PRO A C 1
ATOM 669 O O . PRO A 1 83 ? 9.060 6.033 39.739 1.00 51.25 83 PRO A O 1
ATOM 672 N N . PHE A 1 84 ? 10.716 6.207 38.237 1.00 43.47 84 PHE A N 1
ATOM 673 C CA . PHE A 1 84 ? 11.825 6.030 39.174 1.00 43.47 84 PHE A CA 1
ATOM 674 C C . PHE A 1 84 ? 13.000 6.886 38.721 1.00 43.47 84 PHE A C 1
ATOM 676 O O . PHE A 1 84 ? 13.426 6.715 37.556 1.00 43.47 84 PHE A O 1
#